Protein AF-A0AB34JI56-F1 (afdb_monomer)

pLDDT: mean 73.59, std 22.48, range [31.81, 97.94]

InterPro domains:
  IPR059278 Domain of unknown function DUF8234 [PF26695] (73-145)

Foldseek 3Di:
DDDDDDDDDDDDPDDDPDDDPDDPDDDDDDDDDDPPPDDQPQCQVDPDDDPDPVSVVVNVVVVCCLVDVDPVQAFQCVVCPPVNLVVVLVVCVVVVHPCSVVVVVCCVPPRRGAGPRPGNVPPPCPVVCCPDDPPDSVVSDPDPDDPDDDDDPDDD

Sequence (156 aa):
MALSSVALCRRSLRHTECAPLQWSSVAVLYAVTWNIAAINNNPFEYWITHNDKDYNALMEAVQHFIDDPKSRDVPVSQVFSQSMWMELKELMIERGWDGIEQTDKLWRTDFSSRKIISEFMQDKTLGDKRLASMPDRYTNTINTVVCTQWFISEVA

Secondary structure (DSSP, 8-state):
-------------------------------------PPP--TTTS----S-HHHHHHHHHHHHHHH--GGG--BHHHHS-HHHHHHHHHHHHHTT-S-HHHHHHHIIIIITTSBIIIIIIT-TTTGGG-------SSTT----S-----------

Solvent-accessible surface area (backbone atoms only — not comparable to full-atom values): 10583 Å² total; per-residue (Å²): 135,80,87,87,84,88,78,91,77,92,77,73,100,64,86,78,78,76,75,78,84,77,85,76,79,86,78,84,80,88,82,84,88,76,90,82,69,72,78,77,66,47,58,88,81,67,69,68,95,57,95,48,64,68,59,45,52,51,53,52,52,51,50,47,41,68,77,59,37,70,93,71,49,42,37,29,37,80,78,57,31,70,67,55,51,52,54,50,51,51,53,40,54,78,70,66,56,80,66,56,70,62,48,53,50,43,37,78,75,44,58,35,68,34,27,46,41,81,55,50,70,62,33,81,62,56,75,79,60,69,84,69,78,80,92,57,56,75,79,58,55,84,72,93,61,85,82,77,74,90,74,81,76,79,86,126

Organism: Prymnesium parvum (NCBI:txid97485)

Structure (mmCIF, N/CA/C/O backbone):
data_AF-A0AB34JI56-F1
#
_entry.id   AF-A0AB34JI56-F1
#
loop_
_atom_site.group_PDB
_atom_site.id
_atom_site.type_symbol
_atom_site.label_atom_id
_atom_site.label_alt_id
_atom_site.label_comp_id
_atom_site.label_asym_id
_atom_site.label_entity_id
_atom_site.label_seq_id
_atom_site.pdbx_PDB_ins_code
_atom_site.Cartn_x
_atom_site.Cartn_y
_atom_site.Cartn_z
_atom_site.occupancy
_atom_site.B_iso_or_equiv
_atom_site.auth_seq_id
_atom_site.auth_comp_id
_atom_site.auth_asym_id
_atom_site.auth_atom_id
_atom_site.pdbx_PDB_model_num
ATOM 1 N N . MET A 1 1 ? -25.494 82.556 -47.728 1.00 38.22 1 MET A N 1
ATOM 2 C CA . MET A 1 1 ? -25.388 83.783 -46.904 1.00 38.22 1 MET A CA 1
ATOM 3 C C . MET A 1 1 ? -26.477 83.740 -45.843 1.00 38.22 1 MET A C 1
ATOM 5 O O . MET A 1 1 ? -27.562 83.296 -46.187 1.00 38.22 1 MET A O 1
ATOM 9 N N . ALA A 1 2 ? -26.146 84.197 -44.624 1.00 36.16 2 ALA A N 1
ATOM 10 C CA . ALA A 1 2 ? -26.882 84.109 -43.344 1.00 36.16 2 ALA A CA 1
ATOM 11 C C . ALA A 1 2 ? -26.900 82.675 -42.748 1.00 36.16 2 ALA A C 1
ATOM 13 O O . ALA A 1 2 ? -27.521 81.795 -43.325 1.00 36.16 2 ALA A O 1
ATOM 14 N N . LEU A 1 3 ? -26.099 82.283 -41.733 1.00 31.81 3 LEU A N 1
ATOM 15 C CA . LEU A 1 3 ? -25.924 82.799 -40.349 1.00 31.81 3 LEU A CA 1
ATOM 16 C C . LEU A 1 3 ? -27.297 83.024 -39.686 1.00 31.81 3 LEU A C 1
ATOM 18 O O . LEU A 1 3 ? -28.107 83.747 -40.237 1.00 31.81 3 LEU A O 1
ATOM 22 N N . SER A 1 4 ? -27.660 82.478 -38.526 1.00 34.59 4 SER A N 1
ATOM 23 C CA . SER A 1 4 ? -26.876 82.190 -37.328 1.00 34.59 4 SER A CA 1
ATOM 24 C C . SER A 1 4 ? -27.736 81.392 -36.334 1.00 34.59 4 SER A C 1
ATOM 26 O O . SER A 1 4 ? -28.935 81.635 -36.227 1.00 34.59 4 SER A O 1
ATOM 28 N N . SER A 1 5 ? -27.096 80.528 -35.549 1.00 37.56 5 SER A N 1
ATOM 29 C CA . SER A 1 5 ? -27.071 80.613 -34.079 1.00 37.56 5 SER A CA 1
ATOM 30 C C . SER A 1 5 ? -27.261 79.265 -33.394 1.00 37.56 5 SER A C 1
ATOM 32 O O . SER A 1 5 ? -28.310 78.628 -33.430 1.00 37.56 5 SER A O 1
ATOM 34 N N . VAL A 1 6 ? -26.177 78.878 -32.735 1.00 45.06 6 VAL A N 1
ATOM 35 C CA . VAL A 1 6 ? -26.024 77.747 -31.833 1.00 45.06 6 VAL A CA 1
ATOM 36 C C . VAL A 1 6 ? -26.764 78.039 -30.529 1.00 45.06 6 VAL A C 1
ATOM 38 O O . VAL A 1 6 ? -26.621 79.118 -29.962 1.00 45.06 6 VAL A O 1
ATOM 41 N N . ALA A 1 7 ? -27.457 77.039 -29.990 1.00 38.69 7 ALA A N 1
ATOM 42 C CA . ALA A 1 7 ? -27.690 76.939 -28.555 1.00 38.69 7 ALA A CA 1
ATOM 43 C C . ALA A 1 7 ? -27.561 75.472 -28.129 1.00 38.69 7 ALA A C 1
ATOM 45 O O . ALA A 1 7 ? -28.452 74.654 -28.354 1.00 38.69 7 ALA A O 1
ATOM 46 N N . LEU A 1 8 ? -26.418 75.147 -27.515 1.00 41.84 8 LEU A N 1
ATOM 47 C CA . LEU A 1 8 ? -26.234 73.923 -26.742 1.00 41.84 8 LEU A CA 1
ATOM 48 C C . LEU A 1 8 ? -27.283 73.882 -25.623 1.00 41.84 8 LEU A C 1
ATOM 50 O O . LEU A 1 8 ? -27.225 74.676 -24.685 1.00 41.84 8 LEU A O 1
ATOM 54 N N . CYS A 1 9 ? -28.190 72.911 -25.673 1.00 35.59 9 CYS A N 1
ATOM 55 C CA . CYS A 1 9 ? -28.999 72.531 -24.523 1.00 35.59 9 CYS A CA 1
ATOM 56 C C . CYS A 1 9 ? -28.406 71.255 -23.910 1.00 35.59 9 CYS A C 1
ATOM 58 O O . CYS A 1 9 ? -28.598 70.155 -24.424 1.00 35.59 9 CYS A O 1
ATOM 60 N N . ARG A 1 10 ? -27.667 71.403 -22.802 1.00 46.66 10 ARG A N 1
ATOM 61 C CA . ARG A 1 10 ? -27.323 70.286 -21.911 1.00 46.66 10 ARG A CA 1
ATOM 62 C C . ARG A 1 10 ? -28.606 69.758 -21.261 1.00 46.66 10 ARG A C 1
ATOM 64 O O . ARG A 1 10 ? -29.191 70.424 -20.412 1.00 46.66 10 ARG A O 1
ATOM 71 N N . ARG A 1 11 ? -29.006 68.544 -21.624 1.00 41.50 11 ARG A N 1
ATOM 72 C CA . ARG A 1 11 ? -29.948 67.664 -20.910 1.00 41.50 11 ARG A CA 1
ATOM 73 C C . ARG A 1 11 ? -29.479 66.245 -21.213 1.00 41.50 11 ARG A C 1
ATOM 75 O O . ARG A 1 11 ? -29.103 65.979 -22.340 1.00 41.50 11 ARG A O 1
ATOM 82 N N . SER A 1 12 ? -29.481 65.254 -20.349 1.00 43.56 12 SER A N 1
ATOM 83 C CA . SER A 1 12 ? -29.860 65.047 -18.957 1.00 43.56 12 SER A CA 1
ATOM 84 C C . SER A 1 12 ? -29.468 63.580 -18.776 1.00 43.56 12 SER A C 1
ATOM 86 O O . SER A 1 12 ? -29.904 62.765 -19.586 1.00 43.56 12 SER A O 1
ATOM 88 N N . LEU A 1 13 ? -28.660 63.227 -17.777 1.00 50.88 1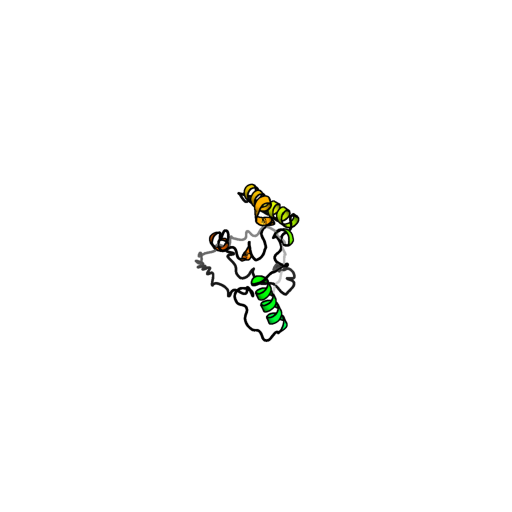3 LEU A N 1
ATOM 89 C CA . LEU A 1 13 ? -28.427 61.821 -17.435 1.00 50.88 13 LEU A CA 1
ATOM 90 C C . LEU A 1 13 ? -29.778 61.203 -17.053 1.00 50.88 13 LEU A C 1
ATOM 92 O O . LEU A 1 13 ? -30.320 61.486 -15.988 1.00 50.88 13 LEU A O 1
ATOM 96 N N . ARG A 1 14 ? -30.366 60.431 -17.964 1.00 44.66 14 ARG A N 1
ATOM 97 C CA . ARG A 1 14 ? -31.494 59.544 -17.696 1.00 44.66 14 ARG A CA 1
ATOM 98 C C . ARG A 1 14 ? -31.181 58.213 -18.353 1.00 44.66 14 ARG A C 1
ATOM 100 O O . ARG A 1 14 ? -30.845 58.182 -19.531 1.00 44.66 14 ARG A O 1
ATOM 107 N N . HIS A 1 15 ? -31.243 57.177 -17.521 1.00 44.00 15 HIS A N 1
ATOM 108 C CA . HIS A 1 15 ? -31.127 55.763 -17.839 1.00 44.00 15 HIS A CA 1
ATOM 109 C C . HIS A 1 15 ? -31.582 55.447 -19.264 1.00 44.00 15 HIS A C 1
ATOM 111 O O . HIS A 1 15 ? -32.771 55.503 -19.569 1.00 44.00 15 HIS A O 1
ATOM 117 N N . THR A 1 16 ? -30.632 55.092 -20.124 1.00 46.81 16 THR A N 1
ATOM 118 C CA . THR A 1 16 ? -30.934 54.308 -21.314 1.00 46.81 16 THR A CA 1
ATOM 119 C C . THR A 1 16 ? -31.308 52.917 -20.814 1.00 46.81 16 THR A C 1
ATOM 121 O O . THR A 1 16 ? -30.457 52.181 -20.316 1.00 46.81 16 THR A O 1
ATOM 124 N N . GLU A 1 17 ? -32.593 52.581 -20.873 1.00 50.59 17 GLU A N 1
ATOM 125 C CA . GLU A 1 17 ? -33.054 51.200 -20.771 1.00 50.59 17 GLU A CA 1
ATOM 126 C C . GLU A 1 17 ? -32.383 50.409 -21.901 1.00 50.59 17 GLU A C 1
ATOM 128 O O . GLU A 1 17 ? -32.720 50.561 -23.075 1.00 50.59 17 GLU A O 1
ATOM 133 N N . CYS A 1 18 ? -31.374 49.603 -21.561 1.00 48.50 18 CYS A N 1
ATOM 134 C CA . CYS A 1 18 ? -30.878 48.576 -22.466 1.00 48.50 18 CYS A CA 1
ATOM 135 C C . CYS A 1 18 ? -32.028 47.600 -22.713 1.00 48.50 18 CYS A C 1
ATOM 137 O O . CYS A 1 18 ? -32.450 46.895 -21.796 1.00 48.50 18 CYS A O 1
ATOM 139 N N . ALA A 1 19 ? -32.536 47.560 -23.944 1.00 60.47 19 ALA A N 1
ATOM 140 C CA . ALA A 1 19 ? -33.447 46.507 -24.363 1.00 60.47 19 ALA A CA 1
ATOM 141 C C . ALA A 1 19 ? -32.794 45.139 -24.075 1.00 60.47 19 ALA A C 1
ATOM 143 O O . ALA A 1 19 ? -31.602 44.970 -24.357 1.00 60.47 19 ALA A O 1
ATOM 144 N N . PRO A 1 20 ? -33.524 44.166 -23.502 1.00 54.97 20 PRO A N 1
ATOM 145 C CA . PRO A 1 20 ? -32.954 42.859 -23.227 1.00 54.97 20 PRO A CA 1
ATOM 146 C C . PRO A 1 20 ? -32.554 42.201 -24.549 1.00 54.97 20 PRO A C 1
ATOM 148 O O . PRO A 1 20 ? -33.368 42.066 -25.463 1.00 54.97 20 PRO A O 1
ATOM 151 N N . LEU A 1 21 ? -31.286 41.800 -24.647 1.00 58.88 21 LEU A N 1
ATOM 152 C CA . LEU A 1 21 ? -30.783 40.953 -25.725 1.00 58.88 21 LEU A CA 1
ATOM 153 C C . LEU A 1 21 ? -31.599 39.657 -25.736 1.00 58.88 21 LEU A C 1
ATOM 155 O O . LEU A 1 21 ? -31.442 38.792 -24.874 1.00 58.88 21 LEU A O 1
ATOM 159 N N . GLN A 1 22 ? -32.506 39.544 -26.701 1.00 58.94 22 GLN A N 1
ATOM 160 C CA . GLN A 1 22 ? -33.322 38.356 -26.891 1.00 58.94 22 GLN A CA 1
ATOM 161 C C . GLN A 1 22 ? -32.496 37.333 -27.676 1.00 58.94 22 GLN A C 1
ATOM 163 O O . GLN A 1 22 ? -32.417 37.375 -28.904 1.00 58.94 22 GLN A O 1
ATOM 168 N N . TRP A 1 23 ? -31.833 36.431 -26.952 1.00 61.59 23 TRP A N 1
ATOM 169 C CA . TRP A 1 23 ? -31.109 35.305 -27.536 1.00 61.59 23 TRP A CA 1
ATOM 170 C C . TRP A 1 23 ? -32.113 34.389 -28.241 1.00 61.59 23 TRP A C 1
ATOM 172 O O . TRP A 1 23 ? -32.929 33.732 -27.594 1.00 61.59 23 TRP A O 1
ATOM 182 N N . SER A 1 24 ? -32.096 34.381 -29.573 1.00 67.25 24 SER A N 1
ATOM 183 C CA . SER A 1 24 ? -32.921 33.481 -30.376 1.00 67.25 24 SER A CA 1
ATOM 184 C C . SER A 1 24 ? -32.101 32.282 -30.855 1.00 67.25 24 SER A C 1
ATOM 186 O O . SER A 1 24 ? -30.959 32.415 -31.289 1.00 67.25 24 SER A O 1
ATOM 188 N N . SER A 1 25 ? -32.741 31.112 -30.771 1.00 62.94 25 SER A N 1
ATOM 189 C CA . SER A 1 25 ? -32.260 29.747 -31.033 1.00 62.94 25 SER A CA 1
ATOM 190 C C . SER A 1 25 ? -31.326 29.148 -29.970 1.00 62.94 25 SER A C 1
ATOM 192 O O . SER A 1 25 ? -30.170 29.527 -29.807 1.00 62.94 25 SER A O 1
ATOM 194 N N . VAL A 1 26 ? -31.854 28.158 -29.241 1.00 64.06 26 VAL A N 1
ATOM 195 C CA . VAL A 1 26 ? -31.067 27.271 -28.380 1.00 64.06 26 VAL A CA 1
ATOM 196 C C . VAL A 1 26 ? -30.262 26.365 -29.307 1.00 64.06 26 VAL A C 1
ATOM 198 O O . VAL A 1 26 ? -30.783 25.376 -29.823 1.00 64.06 26 VAL A O 1
ATOM 201 N N . ALA A 1 27 ? -29.013 26.731 -29.585 1.00 71.19 27 ALA A N 1
ATOM 202 C CA . ALA A 1 27 ? -28.089 25.835 -30.262 1.00 71.19 27 ALA A CA 1
ATOM 203 C C . ALA A 1 27 ? -27.924 24.580 -29.391 1.00 71.19 27 ALA A C 1
ATOM 205 O O . ALA A 1 27 ? -27.515 24.666 -28.233 1.00 71.19 27 ALA A O 1
ATOM 206 N N . VAL A 1 28 ? -28.301 23.416 -29.922 1.00 76.12 28 VAL A N 1
ATOM 207 C CA . VAL A 1 28 ? -28.161 22.148 -29.201 1.00 76.12 28 VAL A CA 1
ATOM 208 C C . VAL A 1 28 ? -26.674 21.809 -29.127 1.00 76.12 28 VAL A C 1
ATOM 210 O O . VAL A 1 28 ? -26.050 21.501 -30.142 1.00 76.12 28 VAL A O 1
ATOM 213 N N . LEU A 1 29 ? -26.105 21.883 -27.923 1.00 78.12 29 LEU A N 1
ATOM 214 C CA . LEU A 1 29 ? -24.741 21.449 -27.652 1.00 78.12 29 LEU A CA 1
ATOM 215 C C . LEU A 1 29 ? -24.737 19.937 -27.417 1.00 78.12 29 LEU A C 1
ATOM 217 O O . LEU A 1 29 ? -25.233 19.457 -26.398 1.00 78.12 29 LEU A O 1
ATOM 221 N N . TYR A 1 30 ? -24.147 19.189 -28.344 1.00 76.56 30 TYR A N 1
ATOM 222 C CA . TYR A 1 30 ? -23.855 17.776 -28.134 1.00 76.56 30 TYR A CA 1
ATOM 223 C C . TYR A 1 30 ? -22.500 17.655 -27.444 1.00 76.56 30 TYR A C 1
ATOM 225 O O . TYR A 1 30 ? -21.460 17.895 -28.054 1.00 76.56 30 TYR A O 1
ATOM 233 N N . ALA A 1 31 ? -22.522 17.303 -26.162 1.00 73.81 31 ALA A N 1
ATOM 234 C CA . ALA A 1 31 ? -21.325 17.007 -25.393 1.00 73.81 31 ALA A CA 1
ATOM 235 C C . ALA A 1 31 ? -21.172 15.491 -25.249 1.00 73.81 31 ALA A C 1
ATOM 237 O O . ALA A 1 31 ? -22.102 14.796 -24.838 1.00 73.81 31 ALA A O 1
ATOM 238 N N . VAL A 1 32 ? -19.981 14.990 -25.561 1.00 67.00 32 VAL A N 1
ATOM 239 C CA . VAL A 1 32 ? -19.555 13.636 -25.215 1.00 67.00 32 VAL A CA 1
ATOM 240 C C . VAL A 1 32 ? -18.374 13.757 -24.269 1.00 67.00 32 VAL A C 1
ATOM 242 O O . VAL A 1 32 ? -17.435 14.509 -24.525 1.00 67.00 32 VAL A O 1
ATOM 245 N N . THR A 1 33 ? -18.430 13.004 -23.177 1.00 60.59 33 THR A N 1
ATOM 246 C CA . THR A 1 33 ? -17.273 12.730 -22.331 1.00 60.59 33 THR A CA 1
ATOM 247 C C . THR A 1 33 ? -16.892 11.274 -22.537 1.00 60.59 33 THR A C 1
ATOM 249 O O . THR A 1 33 ? -17.740 10.384 -22.454 1.00 60.59 33 THR A O 1
ATOM 252 N N . TRP A 1 34 ? -15.630 11.032 -22.876 1.00 58.81 34 TRP A N 1
ATOM 253 C CA . TRP A 1 34 ? -15.098 9.692 -23.071 1.00 58.81 34 TRP A CA 1
ATOM 254 C C . TRP A 1 34 ? -13.818 9.550 -22.257 1.00 58.81 34 TRP A C 1
ATOM 256 O O . TRP A 1 34 ? -12.841 10.261 -22.479 1.00 58.81 34 TRP A O 1
ATOM 266 N N . ASN A 1 35 ? -13.820 8.606 -21.316 1.00 64.50 35 ASN A N 1
ATOM 267 C CA . ASN A 1 35 ? -12.598 8.127 -20.690 1.00 64.50 35 ASN A CA 1
ATOM 268 C C . ASN A 1 35 ? -11.818 7.273 -21.706 1.00 64.50 35 ASN A C 1
ATOM 270 O O . ASN A 1 35 ? -12.111 6.093 -21.889 1.00 64.50 35 ASN A O 1
ATOM 274 N N . ILE A 1 36 ? -10.840 7.883 -22.378 1.00 63.06 36 ILE A N 1
ATOM 275 C CA . ILE A 1 36 ? -9.974 7.234 -23.378 1.00 63.06 36 ILE A CA 1
ATOM 276 C C . ILE A 1 36 ? -8.900 6.316 -22.769 1.00 63.06 36 ILE A C 1
ATOM 278 O O . ILE A 1 36 ? -7.979 5.935 -23.480 1.00 63.06 36 ILE A O 1
ATOM 282 N N . ALA A 1 37 ? -9.012 5.959 -21.482 1.00 54.91 37 ALA A N 1
ATOM 283 C CA . ALA A 1 37 ? -8.065 5.126 -20.743 1.00 54.91 37 ALA A CA 1
ATOM 284 C C . ALA A 1 37 ? -6.608 5.581 -20.954 1.00 54.91 37 ALA A C 1
ATOM 286 O O . ALA A 1 37 ? -5.886 5.054 -21.796 1.00 54.91 37 ALA A O 1
ATOM 287 N N . ALA A 1 38 ? -6.160 6.571 -20.176 1.00 54.62 38 ALA A N 1
ATOM 288 C CA . ALA A 1 38 ? -4.783 7.059 -20.259 1.00 54.62 38 ALA A CA 1
ATOM 289 C C . ALA A 1 38 ? -3.762 5.917 -20.097 1.00 54.62 38 ALA A C 1
ATOM 291 O O . ALA A 1 38 ? -4.007 4.951 -19.368 1.00 54.62 38 ALA A O 1
ATOM 292 N N . ILE A 1 39 ? -2.614 6.017 -20.772 1.00 60.31 39 ILE A N 1
ATOM 293 C CA . ILE A 1 39 ? -1.498 5.081 -20.587 1.00 60.31 39 ILE A CA 1
ATOM 294 C C . ILE A 1 39 ? -1.087 5.148 -19.116 1.00 60.31 39 ILE A C 1
ATOM 296 O O . ILE A 1 39 ? -0.841 6.228 -18.585 1.00 60.31 39 ILE A O 1
ATOM 300 N N . ASN A 1 40 ? -1.081 3.998 -18.445 1.00 61.31 40 ASN A N 1
ATOM 301 C CA . ASN A 1 40 ? -0.653 3.920 -17.059 1.00 61.31 40 ASN A CA 1
ATOM 302 C C . ASN A 1 40 ? 0.827 4.290 -16.982 1.00 61.31 40 ASN A C 1
ATOM 304 O O . ASN A 1 40 ? 1.653 3.632 -17.608 1.00 61.31 40 ASN A O 1
ATOM 308 N N . ASN A 1 41 ? 1.146 5.344 -16.245 1.00 63.97 41 ASN A N 1
ATOM 309 C CA . ASN A 1 41 ? 2.514 5.793 -16.033 1.00 63.97 41 ASN A CA 1
ATOM 310 C C . ASN A 1 41 ? 3.070 5.347 -14.677 1.00 63.97 41 ASN A C 1
ATOM 312 O O . ASN A 1 41 ? 4.140 5.813 -14.296 1.00 63.97 41 ASN A O 1
ATOM 316 N N . ASN A 1 42 ? 2.370 4.453 -13.964 1.00 70.94 42 ASN A N 1
ATOM 317 C CA . ASN A 1 42 ? 2.905 3.810 -12.775 1.00 70.94 42 ASN A CA 1
ATOM 318 C C . ASN A 1 42 ? 4.168 3.031 -13.166 1.00 70.94 42 ASN A C 1
ATOM 320 O O . ASN A 1 42 ? 4.051 1.996 -13.837 1.00 70.94 42 ASN A O 1
ATOM 324 N N . PRO A 1 43 ? 5.363 3.481 -12.744 1.00 70.06 43 PRO A N 1
ATOM 325 C CA . PRO A 1 43 ? 6.590 2.810 -13.124 1.00 70.06 43 PRO A CA 1
ATOM 326 C C . PRO A 1 43 ? 6.622 1.385 -12.575 1.00 70.06 43 PRO A C 1
ATOM 328 O O . PRO A 1 43 ? 7.242 0.544 -13.193 1.00 70.06 43 PRO A O 1
ATOM 331 N N . PHE A 1 44 ? 5.913 1.061 -11.491 1.00 74.81 44 PHE A N 1
ATOM 332 C CA . PHE A 1 44 ? 5.931 -0.278 -10.896 1.00 74.81 44 PHE A CA 1
ATOM 333 C C . PHE A 1 44 ? 5.060 -1.309 -11.624 1.00 74.81 44 PHE A C 1
ATOM 335 O O . PHE A 1 44 ? 5.233 -2.502 -11.397 1.00 74.81 44 PHE A O 1
ATOM 342 N N . GLU A 1 45 ? 4.136 -0.883 -12.491 1.00 69.25 45 GLU A N 1
ATOM 343 C CA . GLU A 1 45 ? 3.266 -1.813 -13.228 1.00 69.25 45 GLU A CA 1
ATOM 344 C C . GLU A 1 45 ? 3.892 -2.269 -14.554 1.00 69.25 45 GLU A C 1
ATOM 346 O O . GLU A 1 45 ? 3.735 -3.423 -14.943 1.00 69.25 45 GLU A O 1
ATOM 351 N N . TYR A 1 46 ? 4.632 -1.380 -15.227 1.00 69.94 46 TYR A N 1
ATOM 352 C CA . TYR A 1 46 ? 5.258 -1.641 -16.530 1.00 69.94 46 TYR A CA 1
ATOM 353 C C . TYR A 1 46 ? 6.660 -1.033 -16.606 1.00 69.94 46 TYR A C 1
ATOM 355 O O . TYR A 1 46 ? 6.947 -0.231 -17.499 1.00 69.94 46 TYR A O 1
ATOM 363 N N . TRP A 1 47 ? 7.542 -1.364 -15.662 1.00 74.94 47 TRP A N 1
ATOM 364 C CA . TRP A 1 47 ? 8.912 -0.875 -15.766 1.00 74.94 47 TRP A CA 1
ATOM 365 C C . TRP A 1 47 ? 9.631 -1.536 -16.944 1.00 74.94 47 TRP A C 1
ATOM 367 O O . TRP A 1 47 ? 9.482 -2.730 -17.204 1.00 74.94 47 TRP A O 1
ATOM 377 N N . ILE A 1 48 ? 10.379 -0.731 -17.691 1.00 79.75 48 ILE A N 1
ATOM 378 C CA . ILE A 1 48 ? 11.075 -1.135 -18.915 1.00 79.75 48 ILE A CA 1
ATOM 379 C C . ILE A 1 48 ? 12.577 -0.987 -18.721 1.00 79.75 48 ILE A C 1
ATOM 381 O O . ILE A 1 48 ? 13.021 -0.146 -17.948 1.00 79.75 48 ILE A O 1
ATOM 385 N N . THR A 1 49 ? 13.386 -1.733 -19.467 1.00 84.25 49 THR A N 1
ATOM 386 C CA . THR A 1 49 ? 14.819 -1.429 -19.524 1.00 84.25 49 THR A CA 1
ATOM 387 C C . THR A 1 49 ? 15.018 -0.050 -20.154 1.00 84.25 49 THR A C 1
ATOM 389 O O . THR A 1 49 ? 14.588 0.189 -21.285 1.00 84.25 49 THR A O 1
ATOM 392 N N . HIS A 1 50 ? 15.674 0.854 -19.429 1.00 86.25 50 HIS A N 1
ATOM 393 C CA . HIS A 1 50 ? 15.957 2.213 -19.881 1.00 86.25 50 HIS A CA 1
ATOM 394 C C . HIS A 1 50 ? 17.463 2.409 -20.121 1.00 86.25 50 HIS A C 1
ATOM 396 O O . HIS A 1 50 ? 18.294 1.691 -19.571 1.00 86.25 50 HIS A O 1
ATOM 402 N N . ASN A 1 51 ? 17.848 3.404 -20.926 1.00 91.56 51 ASN A N 1
ATOM 403 C CA . ASN A 1 51 ? 19.268 3.752 -21.112 1.00 91.56 51 ASN A CA 1
ATOM 404 C C . ASN A 1 51 ? 19.881 4.429 -19.872 1.00 91.56 51 ASN A C 1
ATOM 406 O O . ASN A 1 51 ? 21.101 4.551 -19.763 1.00 91.56 51 ASN A O 1
ATOM 410 N N . ASP A 1 52 ? 19.028 4.880 -18.954 1.00 89.50 52 ASP A N 1
ATOM 411 C CA . ASP A 1 52 ? 19.423 5.454 -17.675 1.00 89.50 52 ASP A CA 1
ATOM 412 C C . ASP A 1 52 ? 19.712 4.332 -16.674 1.00 89.50 52 ASP A C 1
ATOM 414 O O . ASP A 1 52 ? 18.843 3.5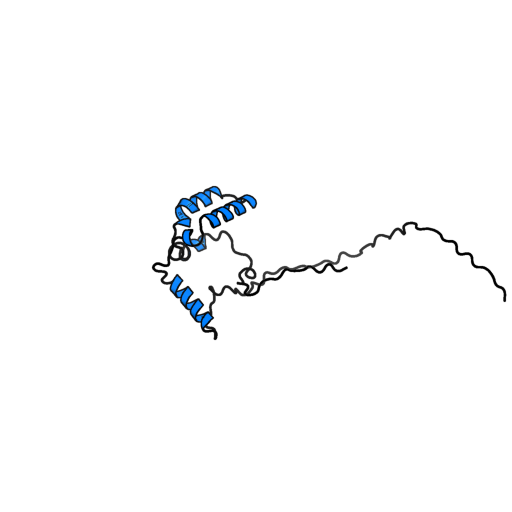19 -16.349 1.00 89.50 52 ASP A O 1
ATOM 418 N N . LYS A 1 53 ? 20.957 4.285 -16.200 1.00 93.88 53 LYS A N 1
ATOM 419 C CA . LYS A 1 53 ? 21.419 3.264 -15.260 1.00 93.88 53 LYS A CA 1
ATOM 420 C C . LYS A 1 53 ? 20.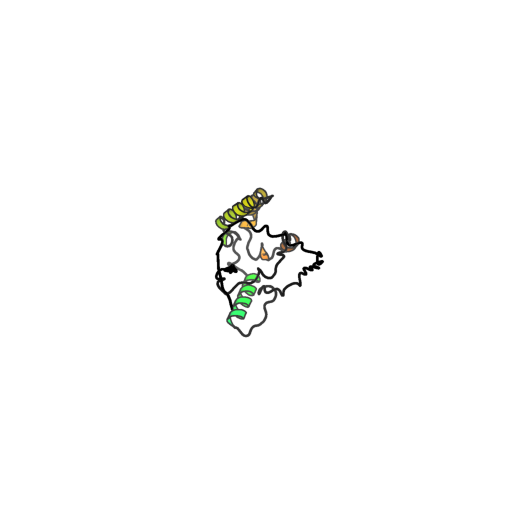815 3.450 -13.872 1.00 93.88 53 LYS A C 1
ATOM 422 O O . LYS A 1 53 ? 20.563 2.445 -13.212 1.00 93.88 53 LYS A O 1
ATOM 427 N N . ASP A 1 54 ? 20.555 4.688 -13.459 1.00 90.44 54 ASP A N 1
ATOM 428 C CA . ASP A 1 54 ? 20.012 4.983 -12.132 1.00 90.44 54 ASP A CA 1
ATOM 429 C C . ASP A 1 54 ? 18.550 4.538 -12.049 1.00 90.44 54 ASP A C 1
ATOM 431 O O . ASP A 1 54 ? 18.127 3.951 -11.052 1.00 90.44 54 ASP A O 1
ATOM 435 N N . TYR A 1 55 ? 17.802 4.717 -13.143 1.00 88.38 55 TYR A N 1
ATOM 436 C CA . TYR A 1 55 ? 16.453 4.175 -13.278 1.00 88.38 55 TYR A CA 1
ATOM 437 C C . TYR A 1 55 ? 16.437 2.647 -13.141 1.00 88.38 55 TYR A C 1
ATOM 439 O O . TYR A 1 55 ? 15.701 2.115 -12.312 1.00 88.38 55 TYR A O 1
ATOM 447 N N . ASN A 1 56 ? 17.264 1.931 -13.914 1.00 90.56 56 ASN A N 1
ATOM 448 C CA . ASN A 1 56 ? 17.286 0.465 -13.862 1.00 90.56 56 ASN A CA 1
ATOM 449 C C . ASN A 1 56 ? 17.675 -0.039 -12.466 1.00 90.56 56 ASN A C 1
ATOM 451 O O . ASN A 1 56 ? 17.015 -0.927 -11.934 1.00 90.56 56 ASN A O 1
ATOM 455 N N . ALA A 1 57 ? 18.689 0.574 -11.846 1.00 93.00 57 ALA A N 1
ATOM 456 C CA . ALA A 1 57 ? 19.121 0.218 -10.499 1.00 93.00 57 ALA A CA 1
ATOM 457 C C . ALA A 1 57 ? 18.006 0.419 -9.459 1.00 93.00 57 ALA A C 1
ATOM 459 O O . ALA A 1 57 ? 17.818 -0.431 -8.588 1.00 93.00 57 ALA A O 1
ATOM 460 N N . LEU A 1 58 ? 17.241 1.514 -9.556 1.00 92.00 58 LEU A N 1
ATOM 461 C CA . LEU A 1 58 ? 16.084 1.756 -8.693 1.00 92.00 58 LEU A CA 1
ATOM 462 C C . LEU A 1 58 ? 15.017 0.671 -8.873 1.00 92.00 58 LEU A C 1
ATOM 464 O O . LEU A 1 58 ? 14.541 0.114 -7.883 1.00 92.00 58 LEU A O 1
ATOM 468 N N . MET A 1 59 ? 14.647 0.364 -10.117 1.00 90.75 59 MET A N 1
ATOM 469 C CA . MET A 1 59 ? 13.601 -0.619 -10.402 1.00 90.75 59 MET A CA 1
ATOM 470 C C . MET A 1 59 ? 14.000 -2.032 -9.955 1.00 90.75 59 MET A C 1
ATOM 472 O O . MET A 1 59 ? 13.207 -2.709 -9.298 1.00 90.75 59 MET A O 1
ATOM 476 N N . GLU A 1 60 ? 15.242 -2.446 -10.218 1.00 92.50 60 GLU A N 1
ATOM 477 C CA . GLU A 1 60 ? 15.797 -3.717 -9.737 1.00 92.50 60 GLU A CA 1
ATOM 478 C C . GLU A 1 60 ? 15.822 -3.777 -8.204 1.00 92.50 60 GLU A C 1
ATOM 480 O O . GLU A 1 60 ? 15.426 -4.780 -7.611 1.00 92.50 60 GLU A O 1
ATOM 485 N N . ALA A 1 61 ? 16.233 -2.694 -7.536 1.00 92.75 61 ALA A N 1
ATOM 486 C CA . ALA A 1 61 ? 16.256 -2.636 -6.077 1.00 92.75 61 ALA A CA 1
ATOM 487 C C . ALA A 1 61 ? 14.852 -2.753 -5.462 1.00 92.75 61 ALA A C 1
ATOM 489 O O . ALA A 1 61 ? 14.689 -3.423 -4.436 1.00 92.75 61 ALA A O 1
ATOM 490 N N . VAL A 1 62 ? 13.845 -2.129 -6.082 1.00 91.81 62 VAL A N 1
ATOM 491 C CA . VAL A 1 62 ? 12.438 -2.252 -5.670 1.00 91.81 62 VAL A CA 1
ATOM 492 C C . VAL A 1 62 ? 11.949 -3.682 -5.870 1.00 91.81 62 VAL A C 1
ATOM 494 O O . VAL A 1 62 ? 11.394 -4.256 -4.934 1.00 91.81 62 VAL A O 1
ATOM 497 N N . GLN A 1 63 ? 12.210 -4.284 -7.033 1.00 91.31 63 GLN A N 1
ATOM 498 C CA . GLN A 1 63 ? 11.840 -5.673 -7.297 1.00 91.31 63 GLN A CA 1
ATOM 499 C C . GLN A 1 63 ? 12.4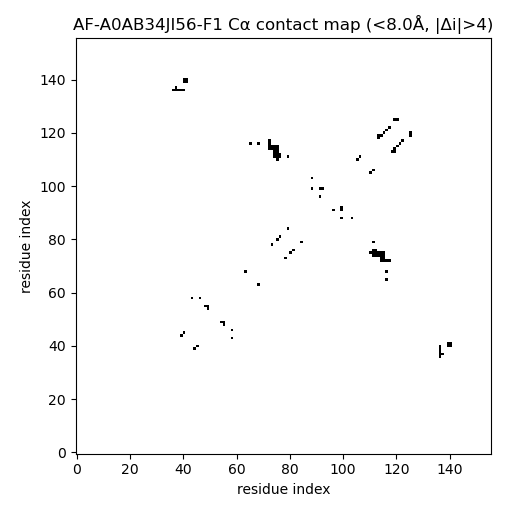77 -6.624 -6.276 1.00 91.31 63 GLN A C 1
ATOM 501 O O . GLN A 1 63 ? 11.770 -7.387 -5.624 1.00 91.31 63 GLN A O 1
ATOM 506 N N . HIS A 1 64 ? 13.786 -6.517 -6.044 1.00 94.19 64 HIS A N 1
ATOM 507 C CA . HIS A 1 64 ? 14.476 -7.333 -5.045 1.00 94.19 64 HIS A CA 1
ATOM 508 C C . HIS A 1 64 ? 13.936 -7.137 -3.630 1.00 94.19 64 HIS A C 1
ATOM 510 O O . HIS A 1 64 ? 13.918 -8.080 -2.841 1.00 94.19 64 HIS A O 1
ATOM 516 N N . PHE A 1 65 ? 13.518 -5.919 -3.280 1.00 94.56 65 PHE A N 1
ATOM 517 C CA . PHE A 1 65 ? 12.896 -5.668 -1.988 1.00 94.56 65 PHE A CA 1
ATOM 518 C C . PHE A 1 65 ? 11.521 -6.333 -1.865 1.00 94.56 65 PHE A C 1
ATOM 520 O O . PHE A 1 65 ? 11.227 -6.880 -0.808 1.00 94.56 65 PHE A O 1
ATOM 527 N N . ILE A 1 66 ? 10.708 -6.326 -2.922 1.00 93.25 66 ILE A N 1
ATOM 528 C CA . ILE A 1 66 ? 9.398 -6.991 -2.930 1.00 93.25 66 ILE A CA 1
ATOM 529 C C . ILE A 1 66 ? 9.554 -8.520 -2.907 1.00 93.25 66 ILE A C 1
ATOM 531 O O . ILE A 1 66 ? 8.811 -9.193 -2.194 1.00 93.25 66 ILE A O 1
ATOM 535 N N . ASP A 1 67 ? 10.522 -9.064 -3.647 1.00 94.44 67 ASP A N 1
ATOM 536 C CA . ASP A 1 67 ? 10.756 -10.509 -3.742 1.00 94.44 67 ASP A CA 1
ATOM 537 C C . ASP A 1 67 ? 11.339 -11.093 -2.442 1.00 94.44 67 ASP A C 1
ATOM 539 O O . ASP A 1 67 ? 10.938 -12.173 -2.008 1.00 94.44 67 ASP A O 1
ATOM 543 N N . ASP A 1 68 ? 12.282 -10.385 -1.810 1.00 96.00 68 ASP A N 1
ATOM 544 C CA . ASP A 1 68 ? 12.977 -10.840 -0.602 1.00 96.00 68 ASP A CA 1
ATOM 545 C C . ASP A 1 68 ? 13.258 -9.666 0.365 1.00 96.00 68 ASP A C 1
ATOM 547 O O . ASP A 1 68 ? 14.380 -9.139 0.452 1.00 96.00 68 ASP A O 1
ATOM 551 N N . PRO A 1 69 ? 12.235 -9.214 1.116 1.00 95.31 69 PRO A N 1
ATOM 552 C CA . PRO A 1 69 ? 12.347 -8.037 1.974 1.00 95.31 69 PRO A CA 1
ATOM 553 C C . PRO A 1 69 ? 13.225 -8.273 3.214 1.00 95.31 69 PRO A C 1
ATOM 555 O O . PRO A 1 69 ? 13.794 -7.321 3.761 1.00 95.31 69 PRO A O 1
ATOM 558 N N . LYS A 1 70 ? 13.413 -9.529 3.642 1.00 95.31 70 LYS A N 1
ATOM 559 C CA . LYS A 1 70 ? 14.212 -9.920 4.823 1.00 95.31 70 LYS A CA 1
ATOM 560 C C . LYS A 1 70 ? 13.853 -9.087 6.062 1.00 95.31 70 LYS A C 1
ATOM 562 O O . LYS A 1 70 ? 12.688 -8.908 6.394 1.00 95.31 70 LYS A O 1
ATOM 567 N N . SER A 1 71 ? 14.860 -8.547 6.750 1.00 95.81 71 SER A N 1
ATOM 568 C CA . SER A 1 71 ? 14.708 -7.692 7.929 1.00 95.81 71 SER A CA 1
ATOM 569 C C . SER A 1 71 ? 14.102 -6.317 7.633 1.00 95.81 71 SER A C 1
ATOM 571 O O . SER A 1 71 ? 13.821 -5.581 8.572 1.00 95.81 71 SER A O 1
ATOM 573 N N . ARG A 1 72 ? 13.931 -5.946 6.357 1.00 95.12 72 ARG A N 1
ATOM 574 C CA . ARG A 1 72 ? 13.263 -4.702 5.949 1.00 95.12 72 ARG A CA 1
ATOM 575 C C . ARG A 1 72 ? 11.742 -4.874 5.835 1.00 95.12 72 ARG A C 1
ATOM 577 O O . ARG A 1 72 ? 11.052 -3.888 5.600 1.00 95.12 72 ARG A O 1
ATOM 584 N N . ASP A 1 73 ? 11.221 -6.091 6.015 1.00 97.38 73 ASP A N 1
ATOM 585 C CA . ASP A 1 73 ? 9.781 -6.353 6.078 1.00 97.38 73 ASP A CA 1
ATOM 586 C C . ASP A 1 73 ? 9.208 -5.958 7.443 1.00 97.38 73 ASP A C 1
ATOM 588 O O . ASP A 1 73 ? 9.022 -6.776 8.351 1.00 97.38 73 ASP A O 1
ATOM 592 N N . VAL A 1 74 ? 9.029 -4.655 7.614 1.00 97.56 74 VAL A N 1
ATOM 593 C CA . VAL A 1 74 ? 8.606 -4.051 8.875 1.00 97.56 74 VAL A CA 1
ATOM 594 C C . VAL A 1 74 ? 7.080 -4.042 9.020 1.00 97.56 74 VAL A C 1
ATOM 596 O O . VAL A 1 74 ? 6.361 -4.139 8.024 1.00 97.56 74 VAL A O 1
ATOM 599 N N . PRO A 1 75 ? 6.551 -3.899 10.246 1.00 97.88 75 PRO A N 1
ATOM 600 C CA . PRO A 1 75 ? 5.133 -3.642 10.454 1.00 97.88 75 PRO A CA 1
ATOM 601 C C . PRO A 1 75 ? 4.665 -2.374 9.729 1.00 97.88 75 PRO A C 1
ATOM 603 O O . PRO A 1 75 ? 5.397 -1.382 9.679 1.00 97.88 75 PRO A O 1
ATOM 606 N N . VAL A 1 76 ? 3.421 -2.367 9.249 1.00 96.44 76 VAL A N 1
ATOM 607 C CA . VAL A 1 76 ? 2.784 -1.214 8.589 1.00 96.44 76 VAL A CA 1
ATOM 608 C C . VAL A 1 76 ? 2.896 0.042 9.447 1.00 96.44 76 VAL A C 1
ATOM 610 O O . VAL A 1 76 ? 3.215 1.101 8.919 1.00 96.44 76 VAL A O 1
ATOM 613 N N . SER A 1 77 ? 2.741 -0.076 10.767 1.00 97.25 77 SER A N 1
ATOM 614 C CA . SER A 1 77 ? 2.890 1.037 11.718 1.00 97.25 77 SER A CA 1
ATOM 615 C C . SER A 1 77 ? 4.252 1.741 11.710 1.00 97.25 77 SER A C 1
ATOM 617 O O . SER A 1 77 ? 4.345 2.868 12.195 1.00 97.25 77 SER A O 1
ATOM 619 N N . GLN A 1 78 ? 5.309 1.120 11.177 1.00 97.19 78 GLN A N 1
ATOM 620 C CA . GLN A 1 78 ? 6.611 1.780 11.024 1.00 97.19 78 GLN A CA 1
ATOM 621 C C . GLN A 1 78 ? 6.673 2.699 9.799 1.00 97.19 78 GLN A C 1
ATOM 623 O O . GLN A 1 78 ? 7.477 3.627 9.783 1.00 97.19 78 GLN A O 1
ATOM 628 N N . VAL A 1 79 ? 5.836 2.453 8.787 1.00 94.69 79 VAL A N 1
ATOM 629 C CA . VAL A 1 79 ? 5.763 3.263 7.559 1.00 94.69 79 VAL A CA 1
ATOM 630 C C . VAL A 1 79 ? 4.584 4.230 7.623 1.00 94.69 79 VAL A C 1
ATOM 632 O O . VAL A 1 79 ? 4.744 5.422 7.386 1.00 94.69 79 VAL A O 1
ATOM 635 N N . PHE A 1 80 ? 3.409 3.720 7.984 1.00 96.12 80 PHE A N 1
ATOM 636 C CA . PHE A 1 80 ? 2.192 4.485 8.202 1.00 96.12 80 PHE A CA 1
ATOM 637 C C . PHE A 1 80 ? 1.954 4.601 9.708 1.00 96.12 80 PHE A C 1
ATOM 639 O O . PHE A 1 80 ? 1.378 3.720 10.346 1.00 96.12 80 PHE A O 1
ATOM 646 N N . SER A 1 81 ? 2.504 5.661 10.295 1.00 96.38 81 SER A N 1
ATOM 647 C CA . SER A 1 81 ? 2.581 5.807 11.746 1.00 96.38 81 SER A CA 1
ATOM 648 C C . SER A 1 81 ? 1.214 6.038 12.394 1.00 96.38 81 SER A C 1
ATOM 650 O O . SER A 1 81 ? 0.233 6.408 11.748 1.00 96.38 81 SER A O 1
ATOM 652 N N . GLN A 1 82 ? 1.163 5.910 13.723 1.00 95.56 82 GLN A N 1
ATOM 653 C CA . GLN A 1 82 ? -0.045 6.231 14.481 1.00 95.56 82 GLN A CA 1
ATOM 654 C C . GLN A 1 82 ? -0.513 7.677 14.251 1.00 95.56 82 GLN A C 1
ATOM 656 O O . GLN A 1 82 ? -1.715 7.912 14.214 1.00 95.56 82 GLN A O 1
ATOM 661 N N . SER A 1 83 ? 0.399 8.643 14.083 1.00 97.38 83 SER A N 1
ATOM 662 C CA . SER A 1 8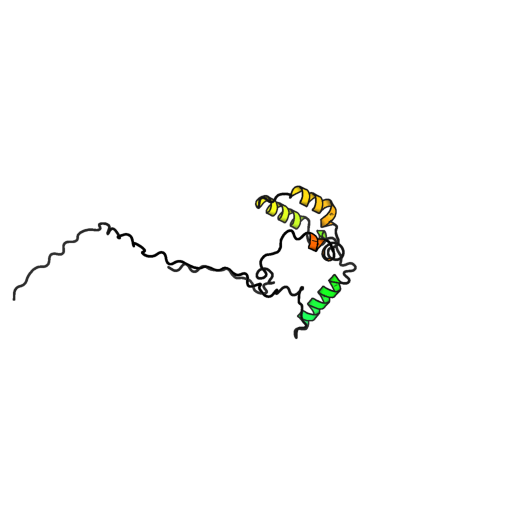3 ? 0.011 10.034 13.816 1.00 97.38 83 SER A CA 1
ATOM 663 C C . SER A 1 83 ? -0.643 10.188 12.443 1.00 97.38 83 SER A C 1
ATOM 665 O O . SER A 1 83 ? -1.657 10.869 12.344 1.00 97.38 83 SER A O 1
ATOM 667 N N . MET A 1 84 ? -0.123 9.501 11.419 1.00 97.69 84 MET A N 1
ATOM 668 C CA . MET A 1 84 ? -0.724 9.494 10.080 1.00 97.69 84 MET A CA 1
ATOM 669 C C . MET A 1 84 ? -2.111 8.840 10.086 1.00 97.69 84 MET A C 1
ATOM 671 O O . MET A 1 84 ? -3.028 9.332 9.434 1.00 97.69 84 MET A O 1
ATOM 675 N N . TRP A 1 85 ? -2.297 7.760 10.856 1.00 97.06 85 TRP A N 1
ATOM 676 C CA . TRP A 1 85 ? -3.620 7.155 11.031 1.00 97.06 85 TRP A CA 1
ATOM 677 C C . TRP A 1 85 ? -4.609 8.101 11.721 1.00 97.06 85 TRP A C 1
ATOM 679 O O . TRP A 1 85 ? -5.753 8.199 11.288 1.00 97.06 85 TRP A O 1
ATOM 689 N N . MET A 1 86 ? -4.187 8.808 12.774 1.00 97.62 86 MET A N 1
ATOM 690 C CA . MET A 1 86 ? -5.055 9.768 13.468 1.00 97.62 86 MET A CA 1
ATOM 691 C C . MET A 1 86 ? -5.480 10.915 12.550 1.00 97.62 86 MET A C 1
ATOM 693 O O . MET A 1 86 ? -6.664 11.237 12.505 1.00 97.62 86 MET A O 1
ATOM 697 N N . GLU A 1 87 ? -4.544 11.465 11.775 1.00 97.94 87 GLU A N 1
ATOM 698 C CA . GLU A 1 87 ? -4.831 12.488 10.764 1.00 97.94 87 GLU A CA 1
ATOM 699 C C . GLU A 1 87 ? -5.831 11.971 9.719 1.00 97.94 87 GLU A C 1
ATOM 701 O O . GLU A 1 87 ? -6.851 12.608 9.456 1.00 97.94 87 GLU A O 1
ATOM 706 N N . LEU A 1 88 ? -5.608 10.767 9.178 1.00 96.06 88 LEU A N 1
ATOM 707 C CA . LEU A 1 88 ? -6.547 10.145 8.245 1.00 96.06 88 LEU A CA 1
ATOM 708 C C . LEU A 1 88 ? -7.932 9.942 8.878 1.00 96.06 88 LEU A C 1
ATOM 710 O O . LEU A 1 88 ? -8.942 10.229 8.238 1.00 96.06 88 LEU A O 1
ATOM 714 N N . LYS A 1 89 ? -7.995 9.478 10.132 1.00 97.00 89 LYS A N 1
ATOM 715 C CA . LYS A 1 89 ? -9.251 9.275 10.866 1.00 97.00 89 LYS A CA 1
ATOM 716 C C . LYS A 1 89 ? -10.029 10.588 10.996 1.00 97.00 89 LYS A C 1
ATOM 718 O O . LYS A 1 89 ? -11.239 10.589 10.780 1.00 97.00 89 LYS A O 1
ATOM 723 N N . GLU A 1 90 ? -9.357 11.693 11.311 1.00 97.62 90 GLU A N 1
ATOM 724 C CA . GLU A 1 90 ? -9.977 13.023 11.388 1.00 97.62 90 GLU A CA 1
ATOM 725 C C . GLU A 1 90 ? -10.547 13.463 10.033 1.00 97.62 90 GLU A C 1
ATOM 727 O O . GLU A 1 90 ? -11.715 13.852 9.962 1.00 97.62 90 GLU A O 1
ATOM 732 N N . LEU A 1 91 ? -9.786 13.292 8.947 1.00 97.25 91 LEU A N 1
ATOM 733 C CA . LEU A 1 91 ? -10.246 13.602 7.587 1.00 97.25 91 LEU A CA 1
ATOM 734 C C . LEU A 1 91 ? -11.456 12.748 7.169 1.00 97.25 91 LEU A C 1
ATOM 736 O O . LEU A 1 91 ? -12.388 13.247 6.536 1.00 97.25 91 LEU A O 1
ATOM 740 N N . MET A 1 92 ? -11.476 11.462 7.535 1.00 95.81 92 MET A N 1
ATOM 741 C CA . MET A 1 92 ? -12.620 10.575 7.283 1.00 95.81 92 MET A CA 1
ATOM 742 C C . MET A 1 92 ? -13.878 11.050 8.026 1.00 95.81 92 MET A C 1
ATOM 744 O O . MET A 1 92 ? -14.969 11.024 7.451 1.00 95.81 92 MET A O 1
ATOM 748 N N . ILE A 1 93 ? -13.734 11.503 9.280 1.00 97.00 93 ILE A N 1
ATOM 749 C CA . ILE A 1 93 ? -14.842 12.049 10.083 1.00 97.00 93 ILE A CA 1
ATOM 750 C C . ILE A 1 93 ? -15.377 13.328 9.443 1.00 97.00 93 ILE A C 1
ATOM 752 O O . ILE A 1 93 ? -16.584 13.445 9.236 1.00 97.00 93 ILE A O 1
ATOM 756 N N . GLU A 1 94 ? -14.493 14.266 9.096 1.00 97.56 94 GLU A N 1
ATOM 757 C CA . GLU A 1 94 ? -14.869 15.527 8.447 1.00 97.56 94 GLU A CA 1
ATOM 758 C C . GLU A 1 94 ? -15.620 15.277 7.135 1.00 97.56 94 GLU A C 1
ATOM 760 O O . GLU A 1 94 ? -16.607 15.947 6.821 1.00 97.56 94 GLU A O 1
ATOM 765 N N . ARG A 1 95 ? -15.200 14.255 6.385 1.00 96.31 95 ARG A N 1
ATOM 766 C CA . ARG A 1 95 ? -15.833 13.880 5.123 1.00 96.31 95 ARG A CA 1
ATOM 767 C C . ARG A 1 95 ? -17.146 13.107 5.294 1.00 96.31 95 ARG A C 1
ATOM 769 O O . ARG A 1 95 ? -17.805 12.839 4.285 1.00 96.31 95 ARG A O 1
ATOM 776 N N . GLY A 1 96 ? -17.523 12.778 6.530 1.00 96.06 96 GLY A N 1
ATOM 777 C CA . GLY A 1 96 ? -18.752 12.067 6.873 1.00 96.06 96 GLY A CA 1
ATOM 778 C C . GLY A 1 96 ? -18.739 10.602 6.445 1.00 96.06 96 GLY A C 1
ATOM 779 O O . GLY A 1 96 ? -19.759 10.103 5.976 1.00 96.06 96 GLY A O 1
ATOM 780 N N . TRP A 1 97 ? -17.587 9.929 6.516 1.00 93.88 97 TRP A N 1
ATOM 781 C CA . TRP A 1 97 ? -17.498 8.509 6.172 1.00 93.88 97 TRP A CA 1
ATOM 782 C C . TRP A 1 97 ? -18.119 7.636 7.267 1.00 93.88 97 TRP A C 1
ATOM 784 O O . TRP A 1 97 ? -17.955 7.888 8.459 1.00 93.88 97 TRP A O 1
ATOM 794 N N . ASP A 1 98 ? -18.792 6.564 6.857 1.00 94.56 98 ASP A N 1
ATOM 795 C CA . ASP A 1 98 ? -19.283 5.536 7.772 1.00 94.56 98 ASP A CA 1
ATOM 796 C C . ASP A 1 98 ? -18.176 4.525 8.121 1.00 94.56 98 ASP A C 1
ATOM 798 O O . ASP A 1 98 ? -17.152 4.418 7.446 1.00 94.56 98 ASP A O 1
ATOM 802 N N . GLY A 1 99 ? -18.381 3.731 9.177 1.00 95.50 99 GLY A N 1
ATOM 803 C CA . GLY A 1 99 ? -17.499 2.596 9.487 1.00 95.50 99 GLY A CA 1
ATOM 804 C C . GLY A 1 99 ? -16.157 2.959 10.144 1.00 95.50 99 GLY A C 1
ATOM 805 O O . GLY A 1 99 ? -15.269 2.107 10.258 1.00 95.50 99 GLY A O 1
ATOM 806 N N . ILE A 1 100 ? -15.980 4.213 10.570 1.00 96.44 100 ILE A N 1
ATOM 807 C CA . ILE A 1 100 ? -14.699 4.731 11.076 1.00 96.44 100 ILE A CA 1
ATOM 808 C C . ILE A 1 100 ? -14.250 3.995 12.344 1.00 96.44 100 ILE A C 1
ATOM 810 O O . ILE A 1 100 ? -13.090 3.608 12.447 1.00 96.44 100 ILE A O 1
ATOM 814 N N . GLU A 1 101 ? -15.151 3.738 13.292 1.00 96.81 101 GLU A N 1
ATOM 815 C CA . GLU A 1 101 ? -14.802 3.058 14.550 1.00 96.81 101 GLU A CA 1
ATOM 816 C C . GLU A 1 101 ? -14.446 1.579 14.344 1.00 96.81 101 GLU A C 1
ATOM 818 O O . GLU A 1 101 ? -13.535 1.045 14.979 1.00 96.81 101 GLU A O 1
ATOM 823 N N . GLN A 1 102 ? -15.113 0.910 13.403 1.00 96.06 102 GLN A N 1
ATOM 824 C CA . GLN A 1 102 ? -14.768 -0.447 12.986 1.00 96.06 102 GLN A CA 1
ATOM 825 C C . GLN A 1 102 ? -13.376 -0.470 12.348 1.00 96.06 102 GLN A C 1
ATOM 827 O O . GLN A 1 102 ? -12.582 -1.366 12.639 1.00 96.06 102 GLN A O 1
ATOM 832 N N . THR A 1 103 ? -13.069 0.533 11.524 1.00 94.44 103 THR A N 1
ATOM 833 C CA . THR A 1 103 ? -11.763 0.672 10.873 1.00 94.44 103 THR A CA 1
ATOM 834 C C . THR A 1 103 ? -10.665 0.989 11.890 1.00 94.44 103 THR A C 1
ATOM 836 O O . THR A 1 103 ? -9.617 0.354 11.848 1.00 94.44 103 THR A O 1
ATOM 839 N N . ASP A 1 104 ? -10.911 1.871 12.866 1.00 96.88 104 ASP A N 1
ATOM 840 C CA . ASP A 1 104 ? -9.970 2.162 13.962 1.00 96.88 104 ASP A CA 1
ATOM 841 C C . ASP A 1 104 ? -9.690 0.926 14.817 1.00 96.88 104 ASP A C 1
ATOM 843 O O . ASP A 1 104 ? -8.543 0.653 15.176 1.00 96.88 104 ASP A O 1
ATOM 847 N N . LYS A 1 105 ? -10.720 0.122 15.091 1.00 97.38 105 LYS A N 1
ATOM 848 C CA . LYS A 1 105 ? -10.541 -1.161 15.766 1.00 97.38 105 LYS A CA 1
ATOM 849 C C . LYS A 1 105 ? -9.644 -2.091 14.949 1.00 97.38 105 LYS A C 1
ATOM 851 O O . LYS A 1 105 ? -8.683 -2.616 15.504 1.00 97.38 105 LYS A O 1
ATOM 856 N N . LEU A 1 106 ? -9.920 -2.262 13.653 1.00 94.50 106 LEU A N 1
ATOM 857 C CA . LEU A 1 106 ? -9.114 -3.108 12.764 1.00 94.50 106 LEU A CA 1
ATOM 858 C C . LEU A 1 106 ? -7.674 -2.606 12.627 1.00 94.50 106 LEU A C 1
ATOM 860 O O . LEU A 1 106 ? -6.750 -3.417 12.632 1.00 94.50 106 LEU A O 1
ATOM 864 N N . TRP A 1 107 ? -7.468 -1.289 12.577 1.00 95.44 107 TRP A N 1
ATOM 865 C CA . TRP A 1 107 ? -6.141 -0.683 12.598 1.00 95.44 107 TRP A CA 1
ATOM 866 C C . TRP A 1 107 ? -5.350 -1.120 13.833 1.00 95.44 107 TRP A C 1
ATOM 868 O O . TRP A 1 107 ? -4.241 -1.644 13.711 1.00 95.44 107 TRP A O 1
ATOM 878 N N . ARG A 1 108 ? -5.945 -0.976 15.023 1.00 95.50 108 ARG A N 1
ATOM 879 C CA . ARG A 1 108 ? -5.294 -1.305 16.301 1.00 95.50 108 ARG A CA 1
ATOM 880 C C . ARG A 1 108 ? -5.062 -2.799 16.504 1.00 95.50 108 ARG A C 1
ATOM 882 O O . ARG A 1 108 ? -4.113 -3.163 17.190 1.00 95.50 108 ARG A O 1
ATOM 889 N N . THR A 1 109 ? -5.939 -3.654 15.980 1.00 95.94 109 THR A N 1
ATOM 890 C CA . THR A 1 109 ? -5.875 -5.101 16.240 1.00 95.94 109 THR A CA 1
ATOM 891 C C . THR A 1 109 ? -5.159 -5.900 15.160 1.00 95.94 109 THR A C 1
ATOM 893 O O . THR A 1 109 ? -4.702 -7.000 15.453 1.00 95.94 109 THR A O 1
ATOM 896 N N . ASP A 1 110 ? -5.104 -5.396 13.927 1.00 94.00 110 ASP A N 1
ATOM 897 C CA . ASP A 1 110 ? -4.619 -6.152 12.768 1.00 94.00 110 ASP A CA 1
ATOM 898 C C . ASP A 1 110 ? -3.743 -5.284 11.851 1.00 94.00 110 ASP A C 1
ATOM 900 O O . ASP A 1 110 ? -2.534 -5.482 11.778 1.00 94.00 110 ASP A O 1
ATOM 904 N N . PHE A 1 111 ? -4.305 -4.272 11.183 1.00 93.56 111 PHE A N 1
ATOM 905 C CA . PHE A 1 111 ? -3.615 -3.643 10.047 1.00 93.56 111 PHE A CA 1
ATOM 906 C C . PHE A 1 111 ? -2.271 -3.000 10.397 1.00 93.56 111 PHE A C 1
ATOM 908 O O . PHE A 1 111 ? -1.351 -3.059 9.588 1.00 93.56 111 PHE A O 1
ATOM 915 N N . SER A 1 112 ? -2.135 -2.421 11.590 1.00 96.12 112 SER A N 1
ATOM 916 C CA . SER A 1 112 ? -0.897 -1.764 12.027 1.00 96.12 112 SER A CA 1
ATOM 917 C C . SER A 1 112 ? 0.267 -2.728 12.295 1.00 96.12 112 SER A C 1
ATOM 919 O O . SER A 1 112 ? 1.431 -2.316 12.216 1.00 96.12 112 SER A O 1
ATOM 921 N N . SER A 1 113 ? -0.023 -3.990 12.624 1.00 97.12 113 SER A N 1
ATOM 922 C CA . SER A 1 113 ? 0.982 -4.998 12.983 1.00 97.12 113 SER A CA 1
ATOM 923 C C . SER A 1 113 ? 1.395 -5.883 11.808 1.00 97.12 113 SER A C 1
ATOM 925 O O . SER A 1 113 ? 2.463 -6.494 11.877 1.00 97.12 113 SER A O 1
ATOM 927 N N . ARG A 1 114 ? 0.603 -5.905 10.727 1.00 95.88 114 ARG A N 1
ATOM 928 C CA . ARG A 1 114 ? 0.934 -6.627 9.492 1.00 95.88 114 ARG A CA 1
ATOM 929 C C . ARG A 1 114 ? 2.266 -6.179 8.919 1.00 95.88 114 ARG A C 1
ATOM 931 O O . ARG A 1 114 ? 2.585 -4.992 8.938 1.00 95.88 114 ARG A O 1
ATOM 938 N N . LYS A 1 115 ? 3.009 -7.108 8.336 1.00 97.25 115 LYS A N 1
ATOM 939 C CA . LYS A 1 115 ? 4.211 -6.807 7.555 1.00 97.25 115 LYS A CA 1
ATOM 940 C C . LYS A 1 115 ? 3.875 -6.167 6.209 1.00 97.25 115 LYS A C 1
ATOM 942 O O . LYS A 1 115 ? 2.993 -6.642 5.491 1.00 9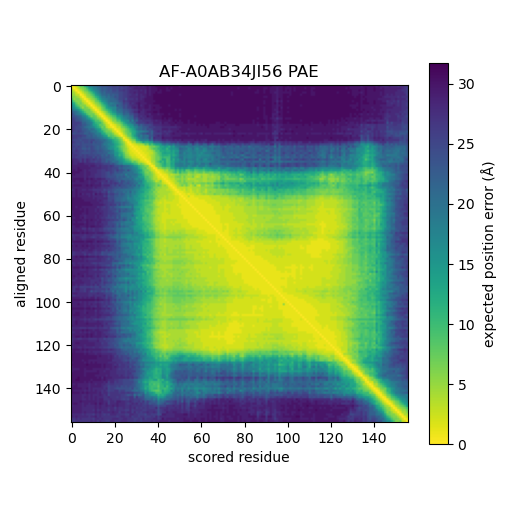7.25 115 LYS A O 1
ATOM 947 N N . ILE A 1 116 ? 4.596 -5.104 5.852 1.00 95.00 116 ILE A N 1
ATOM 948 C CA . ILE A 1 116 ? 4.292 -4.285 4.668 1.00 95.00 116 ILE A CA 1
ATOM 949 C C . ILE A 1 116 ? 4.358 -5.060 3.345 1.00 95.00 116 ILE A C 1
ATOM 951 O O . ILE A 1 116 ? 3.527 -4.817 2.468 1.00 95.00 116 ILE A O 1
ATOM 955 N N . ILE A 1 117 ? 5.295 -6.001 3.188 1.00 94.81 117 ILE A N 1
ATOM 956 C CA . ILE A 1 117 ? 5.441 -6.772 1.951 1.00 94.81 117 ILE A CA 1
ATOM 957 C C . ILE A 1 117 ? 4.719 -8.110 2.073 1.00 94.81 117 ILE A C 1
ATOM 959 O O . ILE A 1 117 ? 3.748 -8.340 1.350 1.00 94.81 117 ILE A O 1
ATOM 963 N N . SER A 1 118 ? 5.150 -8.978 2.992 1.00 95.25 118 SER A N 1
ATOM 964 C CA . SER A 1 118 ? 4.685 -10.375 3.010 1.00 95.25 118 SER A CA 1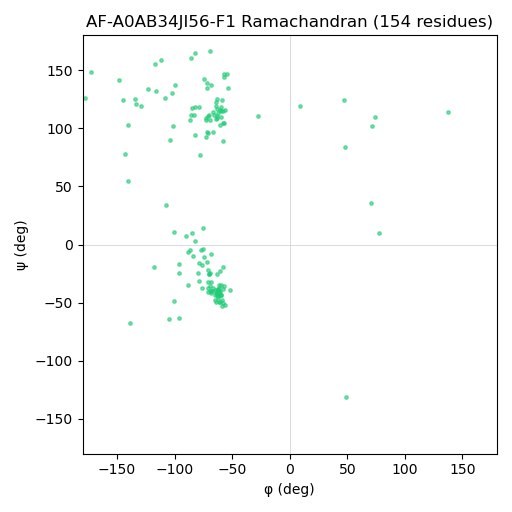
ATOM 965 C C . SER A 1 118 ? 3.224 -10.561 3.433 1.00 95.25 118 SER A C 1
ATOM 967 O O . SER A 1 118 ? 2.603 -11.545 3.035 1.00 95.25 118 SER A O 1
ATOM 969 N N . GLU A 1 119 ? 2.654 -9.632 4.207 1.00 93.38 119 GLU A N 1
ATOM 970 C CA . GLU A 1 119 ? 1.300 -9.770 4.770 1.00 93.38 119 GLU A CA 1
ATOM 971 C C . GLU A 1 119 ? 0.312 -8.702 4.286 1.00 93.38 119 GLU A C 1
ATOM 973 O O . GLU A 1 119 ? -0.899 -8.899 4.395 1.00 93.38 119 GLU A O 1
ATOM 978 N N . PHE A 1 120 ? 0.797 -7.570 3.768 1.00 90.88 120 PHE A N 1
ATOM 979 C CA . PHE A 1 120 ? -0.043 -6.517 3.198 1.00 90.88 120 PHE A CA 1
ATOM 980 C C . PHE A 1 120 ? 0.010 -6.519 1.668 1.00 90.88 120 PHE A C 1
ATOM 982 O O . PHE A 1 120 ? -1.000 -6.804 1.029 1.00 90.88 120 PHE A O 1
ATOM 989 N N . MET A 1 121 ? 1.170 -6.245 1.062 1.00 87.81 121 MET A N 1
ATOM 990 C CA . MET A 1 121 ? 1.282 -6.129 -0.399 1.00 87.81 121 MET A CA 1
ATOM 991 C C . MET A 1 121 ? 1.046 -7.460 -1.128 1.00 87.81 121 MET A C 1
ATOM 993 O O . MET A 1 121 ? 0.424 -7.479 -2.187 1.00 87.81 121 MET A O 1
ATOM 997 N N . GLN A 1 122 ? 1.516 -8.571 -0.556 1.00 89.69 122 GLN A N 1
ATOM 998 C CA . GLN A 1 122 ? 1.360 -9.917 -1.120 1.00 89.69 122 GLN A CA 1
ATOM 999 C C . GLN A 1 122 ? 0.080 -10.637 -0.643 1.00 89.69 122 GLN A C 1
ATOM 1001 O O . GLN A 1 1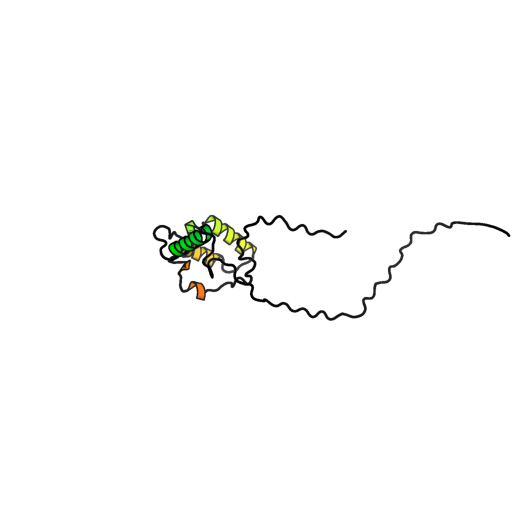22 ? -0.112 -11.818 -0.954 1.00 89.69 122 GLN A O 1
ATOM 1006 N N . ASP A 1 123 ? -0.817 -9.954 0.084 1.00 88.56 123 ASP A N 1
ATOM 1007 C CA . ASP A 1 123 ? -2.114 -10.517 0.478 1.00 88.56 123 ASP A CA 1
ATOM 1008 C C . ASP A 1 123 ? -2.955 -10.804 -0.774 1.00 88.56 123 ASP A C 1
ATOM 1010 O O . ASP A 1 123 ? -3.455 -9.905 -1.454 1.00 88.56 123 ASP A O 1
ATOM 1014 N N . LYS A 1 124 ? -3.152 -12.094 -1.066 1.00 85.69 124 LYS A N 1
ATOM 1015 C CA . LYS A 1 124 ? -3.911 -12.560 -2.237 1.00 85.69 124 LYS A CA 1
ATOM 1016 C C . LYS A 1 124 ? -5.364 -12.081 -2.234 1.00 85.69 124 LYS A C 1
ATOM 1018 O O . LYS A 1 124 ? -5.967 -11.999 -3.296 1.00 85.69 124 LYS A O 1
ATOM 1023 N N . THR A 1 125 ? -5.907 -11.750 -1.063 1.00 82.31 125 THR A N 1
ATOM 1024 C CA . THR A 1 125 ? -7.284 -11.267 -0.899 1.00 82.31 125 THR A CA 1
ATOM 1025 C C . THR A 1 125 ? -7.409 -9.752 -1.034 1.00 82.31 125 THR A C 1
ATOM 1027 O O . THR A 1 125 ? -8.524 -9.229 -1.029 1.00 82.31 125 THR A O 1
ATOM 1030 N N . LEU A 1 126 ? -6.295 -9.017 -1.148 1.00 71.06 126 LEU A N 1
ATOM 1031 C CA . LEU A 1 126 ? -6.315 -7.557 -1.267 1.00 71.06 126 LEU A CA 1
ATOM 1032 C C . LEU A 1 126 ? -7.067 -7.116 -2.533 1.00 71.06 126 LEU A C 1
ATOM 1034 O O . LEU A 1 126 ? -7.863 -6.179 -2.496 1.00 71.06 126 LEU A O 1
ATOM 1038 N N . GLY A 1 127 ? -6.874 -7.844 -3.638 1.00 63.09 127 GLY A N 1
ATOM 1039 C CA . GLY A 1 127 ? -7.557 -7.601 -4.911 1.00 63.09 127 GLY A CA 1
ATOM 1040 C C . GLY A 1 127 ? -9.054 -7.927 -4.899 1.00 63.09 127 GLY A C 1
ATOM 1041 O O . GLY A 1 127 ? -9.807 -7.319 -5.660 1.00 63.09 127 GLY A O 1
ATOM 1042 N N . ASP A 1 128 ? -9.498 -8.815 -4.009 1.00 68.00 128 ASP A N 1
ATOM 1043 C CA . ASP A 1 128 ? -10.913 -9.187 -3.860 1.00 68.00 128 ASP A CA 1
ATOM 1044 C C . ASP A 1 128 ? -11.716 -8.096 -3.132 1.00 68.00 128 ASP A C 1
ATOM 1046 O O . ASP A 1 128 ? -12.943 -8.046 -3.207 1.00 68.00 128 ASP A O 1
ATOM 1050 N N . LYS A 1 129 ? -11.016 -7.192 -2.437 1.00 58.34 129 LYS A N 1
ATOM 1051 C CA . LYS A 1 129 ? -11.568 -6.134 -1.580 1.00 58.34 129 LYS A CA 1
ATOM 1052 C C . LYS A 1 129 ? -11.419 -4.746 -2.207 1.00 58.34 129 LYS A C 1
ATOM 1054 O O . LYS A 1 129 ? -11.195 -3.774 -1.488 1.00 58.34 129 LYS A O 1
ATOM 1059 N N . ARG A 1 130 ? -11.508 -4.632 -3.539 1.00 57.19 130 ARG A N 1
ATOM 1060 C CA . ARG A 1 130 ? -11.448 -3.344 -4.263 1.00 57.19 130 ARG A CA 1
ATOM 1061 C C . ARG A 1 130 ? -12.559 -2.399 -3.787 1.00 57.19 130 ARG A C 1
ATOM 1063 O O . ARG A 1 130 ? -13.651 -2.381 -4.341 1.00 57.19 130 ARG A O 1
ATOM 1070 N N . LEU A 1 131 ? -12.259 -1.616 -2.754 1.00 51.06 131 LEU A N 1
ATOM 1071 C CA . LEU A 1 131 ? -13.169 -0.648 -2.139 1.00 51.06 131 LEU A CA 1
ATOM 1072 C C . LEU A 1 131 ? -13.271 0.638 -2.965 1.00 51.06 131 LEU A C 1
ATOM 1074 O O . LEU A 1 131 ? -14.323 1.265 -3.018 1.00 51.06 131 LEU A O 1
ATOM 1078 N N . ALA A 1 132 ? -12.185 1.001 -3.646 1.00 47.94 132 ALA A N 1
ATOM 1079 C CA . ALA A 1 132 ? -12.139 2.113 -4.576 1.00 47.94 132 ALA A CA 1
ATOM 1080 C C . ALA A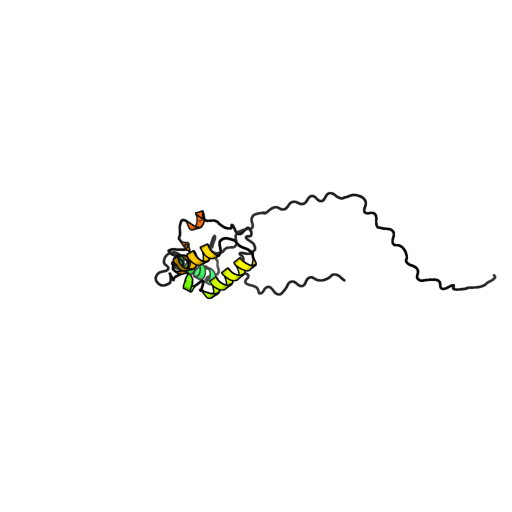 1 132 ? -11.195 1.764 -5.730 1.00 47.94 132 ALA A C 1
ATOM 1082 O O . ALA A 1 132 ? -10.031 1.427 -5.519 1.00 47.94 132 ALA A O 1
ATOM 1083 N N . SER A 1 133 ? -11.695 1.846 -6.962 1.00 48.34 133 SER A N 1
ATOM 1084 C CA . SER A 1 133 ? -10.835 1.956 -8.138 1.00 48.34 133 SER A CA 1
ATOM 1085 C C . SER A 1 133 ? -10.520 3.434 -8.289 1.00 48.34 133 SER A C 1
ATOM 1087 O O . SER A 1 133 ? -11.452 4.211 -8.488 1.00 48.34 133 SER A O 1
ATOM 1089 N N . MET A 1 134 ? -9.251 3.837 -8.184 1.00 48.44 134 MET A N 1
ATOM 1090 C CA . MET A 1 134 ? -8.869 5.203 -8.549 1.00 48.44 134 MET A CA 1
ATOM 1091 C C . MET A 1 134 ? -9.315 5.437 -10.001 1.00 48.44 134 MET A C 1
ATOM 1093 O O . MET A 1 134 ? -8.864 4.712 -10.891 1.00 48.44 134 MET A O 1
ATOM 1097 N N . PRO A 1 135 ? -10.249 6.372 -10.257 1.00 42.78 135 PRO A N 1
ATOM 1098 C CA . PRO A 1 135 ? -10.826 6.548 -11.587 1.00 42.78 135 PRO A CA 1
ATOM 1099 C C . PRO A 1 135 ? -9.871 7.260 -12.549 1.00 42.78 135 PRO A C 1
ATOM 1101 O O . PRO A 1 135 ? -10.197 7.411 -13.725 1.00 42.78 135 PRO A O 1
ATOM 1104 N N . ASP A 1 136 ? -8.706 7.694 -12.067 1.00 48.44 136 ASP A N 1
ATOM 1105 C CA . ASP A 1 136 ? -7.826 8.574 -12.805 1.00 48.44 136 ASP A CA 1
ATOM 1106 C C . ASP A 1 136 ? -6.361 8.114 -12.773 1.00 48.44 136 ASP A C 1
ATOM 1108 O O . ASP A 1 136 ? -5.741 8.000 -11.720 1.00 48.44 136 ASP A O 1
ATOM 1112 N N . ARG A 1 137 ? -5.811 7.868 -13.966 1.00 54.31 137 ARG A N 1
ATOM 1113 C CA . ARG A 1 137 ? -4.386 7.585 -14.196 1.00 54.31 137 ARG A CA 1
ATOM 1114 C C . ARG A 1 137 ? -3.548 8.867 -14.309 1.00 54.31 137 ARG A C 1
ATOM 1116 O O . ARG A 1 137 ? -2.328 8.762 -14.302 1.00 54.31 137 ARG A O 1
ATOM 1123 N N . TYR A 1 138 ? -4.154 10.059 -14.390 1.00 50.66 138 TYR A N 1
ATOM 1124 C CA . TYR A 1 138 ? -3.414 11.326 -14.465 1.00 50.66 138 TYR A CA 1
ATOM 1125 C C . TYR A 1 138 ? -2.828 11.754 -13.108 1.00 50.66 138 TYR A C 1
ATOM 1127 O O . TYR A 1 138 ? -1.693 12.234 -13.055 1.00 50.66 138 TYR A O 1
ATOM 1135 N N . THR A 1 139 ? -3.542 11.518 -12.005 1.00 49.72 139 THR A N 1
ATOM 1136 C CA . THR A 1 139 ? -3.064 11.817 -10.638 1.00 49.72 139 THR A CA 1
ATOM 1137 C C . THR A 1 139 ? -1.998 10.852 -10.104 1.00 49.72 139 THR A C 1
ATOM 1139 O O . THR A 1 139 ? -1.352 11.176 -9.112 1.00 49.72 139 THR A O 1
ATOM 1142 N N . ASN A 1 140 ? -1.737 9.719 -10.773 1.00 49.34 140 ASN A N 1
ATOM 1143 C CA . ASN A 1 140 ? -0.697 8.752 -10.379 1.00 49.34 140 ASN A CA 1
ATOM 1144 C C . ASN A 1 140 ? 0.710 9.099 -10.916 1.00 49.34 140 ASN A C 1
ATOM 1146 O O . ASN A 1 140 ? 1.642 8.297 -10.846 1.00 49.34 140 ASN A O 1
ATOM 1150 N N . THR A 1 141 ? 0.870 10.302 -11.471 1.00 51.28 141 THR A N 1
ATOM 1151 C CA . THR A 1 141 ? 2.160 10.811 -11.936 1.00 51.28 141 THR A CA 1
ATOM 1152 C C . THR A 1 141 ? 2.969 11.306 -10.740 1.00 51.28 141 THR A C 1
ATOM 1154 O O . THR A 1 141 ? 2.578 12.278 -10.092 1.00 51.28 141 THR A O 1
ATOM 1157 N N . ILE A 1 142 ? 4.131 10.704 -10.471 1.00 54.88 142 ILE A N 1
ATOM 1158 C CA . ILE A 1 142 ? 5.133 11.330 -9.598 1.00 54.88 142 ILE A CA 1
ATOM 1159 C C . ILE A 1 142 ? 5.634 12.581 -10.333 1.00 54.88 142 ILE A C 1
ATOM 1161 O O . ILE A 1 142 ? 6.463 12.495 -11.237 1.00 54.88 142 ILE A O 1
ATOM 1165 N N . ASN A 1 143 ? 5.076 13.746 -9.997 1.00 53.00 143 ASN A N 1
ATOM 1166 C CA . ASN A 1 143 ? 5.503 15.017 -10.573 1.00 53.00 143 ASN A CA 1
ATOM 1167 C C . ASN A 1 143 ? 6.932 15.323 -10.110 1.00 53.00 143 ASN A C 1
ATOM 1169 O O . ASN A 1 143 ? 7.175 15.572 -8.933 1.00 53.00 143 ASN A O 1
ATOM 1173 N N . THR A 1 144 ? 7.881 15.341 -11.043 1.00 47.62 144 THR A N 1
ATOM 1174 C CA . THR A 1 144 ? 9.278 15.741 -10.796 1.00 47.62 144 THR A CA 1
ATOM 1175 C C . THR A 1 144 ? 9.477 17.259 -10.821 1.00 47.62 144 THR A C 1
ATOM 1177 O O . THR A 1 144 ? 10.598 17.742 -10.678 1.00 47.62 144 THR A O 1
ATOM 1180 N N . VAL A 1 145 ? 8.397 18.029 -10.986 1.00 43.84 145 VAL A N 1
ATOM 1181 C CA . VAL A 1 145 ? 8.418 19.491 -11.070 1.00 43.84 145 VAL A CA 1
ATOM 1182 C C . VAL A 1 145 ? 7.522 20.087 -9.992 1.00 43.84 145 VAL A C 1
ATOM 1184 O O . VAL A 1 145 ? 6.383 19.658 -9.809 1.00 43.84 145 VAL A O 1
ATOM 1187 N N . VAL A 1 146 ? 8.034 21.101 -9.292 1.00 44.38 146 VAL A N 1
ATOM 1188 C CA . VAL A 1 146 ? 7.253 21.929 -8.367 1.00 44.38 146 VAL A CA 1
ATOM 1189 C C . VAL A 1 146 ? 6.127 22.582 -9.166 1.00 44.38 146 VAL A C 1
ATOM 1191 O O . VAL A 1 146 ? 6.383 23.386 -10.060 1.00 44.38 146 VAL A O 1
ATOM 1194 N N . CYS A 1 147 ? 4.879 22.228 -8.868 1.00 39.56 147 CYS A N 1
ATOM 1195 C CA . CYS A 1 147 ? 3.722 22.895 -9.448 1.00 39.56 147 CYS A CA 1
ATOM 1196 C C . CYS A 1 147 ? 3.596 24.289 -8.820 1.00 39.56 147 CYS A C 1
ATOM 1198 O O . CYS A 1 147 ? 2.987 24.455 -7.764 1.00 39.56 147 CYS A O 1
ATOM 1200 N N . THR A 1 148 ? 4.184 25.302 -9.451 1.00 39.16 148 THR A N 1
ATOM 1201 C CA . THR A 1 148 ? 3.901 26.701 -9.129 1.00 39.16 148 THR A CA 1
ATOM 1202 C C . THR A 1 148 ? 2.482 27.028 -9.596 1.00 39.16 148 THR A C 1
ATOM 1204 O O . THR A 1 148 ? 2.197 27.014 -10.788 1.00 39.16 148 THR A O 1
ATOM 1207 N N . GLN A 1 149 ? 1.604 27.257 -8.619 1.00 37.31 149 GLN A N 1
ATOM 1208 C CA . GLN A 1 149 ? 0.309 27.945 -8.652 1.00 37.31 149 GLN A CA 1
ATOM 1209 C C . GLN A 1 149 ? -0.266 28.322 -10.037 1.00 37.31 149 GLN A C 1
ATOM 1211 O O . GLN A 1 149 ? 0.249 29.195 -10.736 1.00 37.31 149 GLN A O 1
ATOM 1216 N N . TRP A 1 150 ? -1.438 27.771 -10.358 1.00 33.25 150 TRP A N 1
ATOM 1217 C CA . TRP A 1 150 ? -2.324 28.305 -11.391 1.00 33.25 150 TRP A CA 1
ATOM 1218 C C . TRP A 1 150 ? -2.796 29.710 -10.991 1.00 33.25 150 TRP A C 1
ATOM 1220 O O . TRP A 1 150 ? -3.605 29.856 -10.076 1.00 33.25 150 TRP A O 1
ATOM 1230 N N . PHE A 1 151 ? -2.316 30.747 -11.680 1.00 32.53 151 PHE A N 1
ATOM 1231 C CA . PHE A 1 151 ? -2.997 32.039 -11.711 1.00 32.53 151 PHE A CA 1
ATOM 1232 C C . PHE A 1 151 ? -4.043 31.996 -12.825 1.00 32.53 151 PHE A C 1
ATOM 1234 O O . PHE A 1 151 ? -3.715 31.941 -14.010 1.00 32.53 151 PHE A O 1
ATOM 1241 N N . ILE A 1 152 ? -5.314 32.016 -12.427 1.00 38.50 152 ILE A N 1
ATOM 1242 C CA . ILE A 1 152 ? -6.413 32.419 -13.301 1.00 38.50 152 ILE A CA 1
ATOM 1243 C C . ILE A 1 152 ? -6.112 33.867 -13.697 1.00 38.50 152 ILE A C 1
ATOM 1245 O O . ILE A 1 152 ? -6.046 34.743 -12.837 1.00 38.50 152 ILE A O 1
ATOM 1249 N N . SER A 1 153 ? -5.878 34.115 -14.985 1.00 37.56 153 SER A N 1
ATOM 1250 C CA . SER A 1 153 ? -5.951 35.477 -15.501 1.00 37.56 153 SER A CA 1
ATOM 1251 C C . SER A 1 153 ? -7.426 35.849 -15.552 1.00 37.56 153 SER A C 1
ATOM 1253 O O . SER A 1 153 ? -8.196 35.305 -16.342 1.00 37.56 153 SER A O 1
ATOM 1255 N N . GLU A 1 154 ? -7.838 36.745 -14.660 1.00 39.25 154 GLU A N 1
ATOM 1256 C CA . GLU A 1 154 ? -9.045 37.523 -14.888 1.00 39.25 154 GLU A CA 1
ATOM 1257 C C . GLU A 1 154 ? -8.800 38.367 -16.138 1.00 39.25 154 GLU A C 1
ATOM 1259 O O . GLU A 1 154 ? -7.882 39.186 -16.202 1.00 39.25 154 GLU A O 1
ATOM 1264 N N . VAL A 1 155 ? -9.596 38.095 -17.166 1.00 41.53 155 VAL A N 1
ATOM 1265 C CA . VAL A 1 155 ? -9.702 38.945 -18.343 1.00 41.53 155 VAL A CA 1
ATOM 1266 C C . VAL A 1 155 ? -10.483 40.179 -17.895 1.00 41.53 155 VAL A C 1
ATOM 1268 O O . VAL A 1 155 ? -11.677 40.076 -17.613 1.00 41.53 155 VAL A O 1
ATOM 1271 N N . ALA A 1 156 ? -9.785 41.305 -17.760 1.00 38.38 156 ALA A N 1
ATOM 1272 C CA . ALA A 1 156 ? -10.381 42.634 -17.647 1.00 38.38 156 ALA A CA 1
ATOM 1273 C C . ALA A 1 156 ? -10.603 43.234 -19.041 1.00 38.38 156 ALA A C 1
ATOM 1275 O O . ALA A 1 156 ? -9.743 42.997 -19.924 1.00 38.38 156 ALA A O 1
#

Mean predicted aligned error: 16.04 Å

Radius of gyration: 31.84 Å; Cα contacts (8 Å, |Δi|>4): 59; chains: 1; bounding box: 55×97×63 Å